Protein AF-A0A4Y2DZS1-F1 (afdb_monomer_lite)

Structure (mmCIF, N/CA/C/O backbone):
data_AF-A0A4Y2DZS1-F1
#
_entry.id   AF-A0A4Y2DZS1-F1
#
loop_
_atom_site.group_PDB
_atom_site.id
_atom_site.type_symbol
_atom_site.label_atom_id
_atom_site.label_alt_id
_atom_site.label_comp_id
_atom_site.label_asym_id
_atom_site.label_entity_id
_atom_site.label_seq_id
_atom_site.pdbx_PDB_ins_code
_atom_site.Cartn_x
_atom_site.Car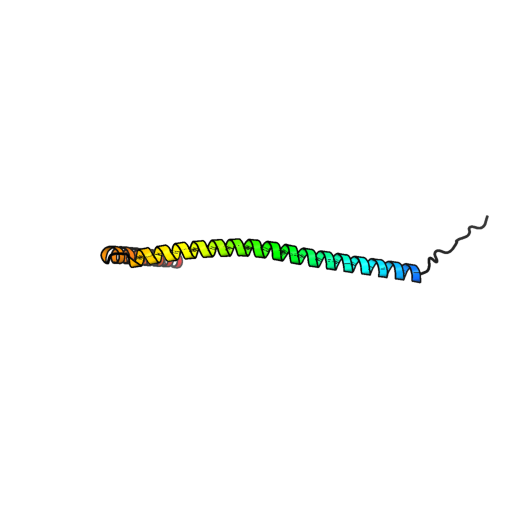tn_y
_atom_site.Cartn_z
_atom_site.occupancy
_atom_site.B_iso_or_equiv
_atom_site.auth_seq_id
_atom_site.auth_comp_id
_atom_site.auth_asym_id
_atom_site.auth_atom_id
_atom_site.pdbx_PDB_model_num
ATOM 1 N N . MET A 1 1 ? 34.178 -10.608 -82.562 1.00 47.25 1 MET A N 1
ATOM 2 C CA . MET A 1 1 ? 34.521 -10.037 -81.235 1.00 47.25 1 MET A CA 1
ATOM 3 C C . MET A 1 1 ? 34.366 -11.116 -80.162 1.00 47.25 1 MET A C 1
ATOM 5 O O . MET A 1 1 ? 33.248 -11.594 -80.004 1.00 47.25 1 MET A O 1
ATOM 9 N N . PRO A 1 2 ? 35.416 -11.536 -79.434 1.00 46.75 2 PRO A N 1
ATOM 10 C CA . PRO A 1 2 ? 35.286 -12.553 -78.390 1.00 46.75 2 PRO A CA 1
ATOM 11 C C . PRO A 1 2 ? 34.975 -11.908 -77.028 1.00 46.75 2 PRO A C 1
ATOM 13 O O . PRO A 1 2 ? 35.702 -11.033 -76.556 1.00 46.75 2 PRO A O 1
ATOM 16 N N . LYS A 1 3 ? 33.877 -12.321 -76.382 1.00 52.75 3 LYS A N 1
ATOM 17 C CA . LYS A 1 3 ? 33.462 -11.798 -75.068 1.00 52.75 3 LYS A CA 1
ATOM 18 C C . LYS A 1 3 ? 34.344 -12.390 -73.963 1.00 52.75 3 LYS A C 1
ATOM 20 O O . LYS A 1 3 ? 34.311 -13.590 -73.712 1.00 52.75 3 LYS A O 1
ATOM 25 N N . ARG A 1 4 ? 35.108 -11.546 -73.262 1.00 54.78 4 ARG A N 1
ATOM 26 C CA . ARG A 1 4 ? 35.897 -11.946 -72.084 1.00 54.78 4 ARG A CA 1
ATOM 27 C C . ARG A 1 4 ? 34.961 -12.109 -70.881 1.00 54.78 4 ARG A C 1
ATOM 29 O O . ARG A 1 4 ? 34.546 -11.115 -70.290 1.00 54.78 4 ARG A O 1
ATOM 36 N N . LYS A 1 5 ? 34.646 -13.347 -70.490 1.00 57.97 5 LYS A N 1
ATOM 37 C CA . LYS A 1 5 ? 34.097 -13.643 -69.155 1.00 57.97 5 LYS A CA 1
ATOM 38 C C . LYS A 1 5 ? 35.242 -13.545 -68.147 1.00 57.97 5 LYS A C 1
ATOM 40 O O . LYS A 1 5 ? 35.949 -14.514 -67.899 1.00 57.97 5 LYS A O 1
ATOM 45 N N . ARG A 1 6 ? 35.490 -12.336 -67.635 1.00 52.47 6 ARG A N 1
ATOM 46 C CA . ARG A 1 6 ? 36.465 -12.110 -66.561 1.00 52.47 6 ARG A CA 1
ATOM 47 C C . ARG A 1 6 ? 35.847 -12.654 -65.267 1.00 52.47 6 ARG A C 1
ATOM 49 O O . ARG A 1 6 ? 34.729 -12.282 -64.921 1.00 52.47 6 ARG A O 1
ATOM 56 N N . GLY A 1 7 ? 36.535 -13.617 -64.661 1.00 51.56 7 GLY A N 1
ATOM 57 C CA . GLY A 1 7 ? 36.018 -14.498 -63.619 1.00 51.56 7 GLY A CA 1
ATOM 58 C C . GLY A 1 7 ? 35.378 -13.773 -62.438 1.00 51.56 7 GLY A C 1
ATOM 59 O O . GLY A 1 7 ? 35.930 -12.824 -61.888 1.00 51.56 7 GLY A O 1
ATOM 60 N N . ILE A 1 8 ? 34.230 -14.299 -62.012 1.00 55.41 8 ILE A N 1
ATOM 61 C CA . ILE A 1 8 ? 33.597 -14.048 -60.711 1.00 55.41 8 ILE A CA 1
ATOM 62 C C . ILE A 1 8 ? 34.356 -14.874 -59.656 1.00 55.41 8 ILE A C 1
ATOM 64 O O . ILE A 1 8 ? 33.788 -15.654 -58.903 1.00 55.41 8 ILE A O 1
ATOM 68 N N . THR A 1 9 ? 35.677 -14.756 -59.621 1.00 55.44 9 THR A N 1
ATOM 69 C CA . THR A 1 9 ? 36.519 -15.323 -58.566 1.00 55.44 9 THR A CA 1
ATOM 70 C C . THR A 1 9 ? 36.935 -14.174 -57.669 1.00 55.44 9 THR A C 1
ATOM 72 O O . THR A 1 9 ? 38.101 -13.807 -57.582 1.00 55.44 9 THR A O 1
ATOM 75 N N . GLY A 1 10 ? 35.935 -13.541 -57.048 1.00 60.59 10 GLY A N 1
ATOM 76 C CA . GLY A 1 10 ? 36.186 -12.717 -55.875 1.00 60.59 10 GLY A CA 1
ATOM 77 C C . GLY A 1 10 ? 36.678 -13.652 -54.780 1.00 60.59 10 GLY A C 1
ATOM 78 O O . GLY A 1 10 ? 35.952 -14.579 -54.421 1.00 60.59 10 GLY A O 1
ATOM 79 N N . ASP A 1 11 ? 37.911 -13.437 -54.330 1.00 71.75 11 ASP A N 1
ATOM 80 C CA . ASP A 1 11 ? 38.619 -14.238 -53.336 1.00 71.75 11 ASP A CA 1
ATOM 81 C C . ASP A 1 11 ? 37.679 -14.761 -52.229 1.00 71.75 11 ASP A C 1
ATOM 83 O O . ASP A 1 11 ? 37.067 -14.003 -51.465 1.00 71.75 11 ASP A O 1
ATOM 87 N N . ALA A 1 12 ? 37.514 -16.086 -52.182 1.00 76.56 12 ALA A N 1
ATOM 88 C CA . ALA A 1 12 ? 36.621 -16.742 -51.235 1.00 76.56 12 ALA A CA 1
ATOM 89 C C . ALA A 1 12 ? 37.075 -16.505 -49.784 1.00 76.56 12 ALA A C 1
ATOM 91 O O . ALA A 1 12 ? 36.232 -16.483 -48.881 1.00 76.56 12 ALA A O 1
ATOM 92 N N . ALA A 1 13 ? 38.376 -16.279 -49.558 1.00 78.56 13 ALA A N 1
ATOM 93 C CA . ALA A 1 13 ? 38.920 -15.956 -48.246 1.00 78.56 13 ALA A CA 1
ATOM 94 C C . ALA A 1 13 ? 38.459 -14.567 -47.773 1.00 78.56 13 ALA A C 1
ATOM 96 O O . ALA A 1 13 ? 37.905 -14.461 -46.677 1.00 78.56 13 ALA A O 1
ATOM 97 N N . SER A 1 14 ? 38.548 -13.540 -48.625 1.00 80.62 14 SER A N 1
ATOM 98 C CA . SER A 1 14 ? 38.059 -12.182 -48.337 1.00 80.62 14 SER A CA 1
ATOM 99 C C . SER A 1 14 ? 36.562 -12.145 -48.033 1.00 80.62 14 SER A C 1
ATOM 101 O O . SER A 1 14 ? 36.133 -11.470 -47.096 1.00 80.62 14 SER A O 1
ATOM 103 N N . ARG A 1 15 ? 35.740 -12.914 -48.765 1.00 82.69 15 ARG A N 1
ATOM 104 C CA . ARG A 1 15 ? 34.298 -13.028 -48.463 1.00 82.69 15 ARG A CA 1
ATOM 105 C C . ARG A 1 15 ? 34.049 -13.663 -47.094 1.00 82.69 15 ARG A C 1
ATOM 107 O O . ARG A 1 15 ? 33.244 -13.146 -46.323 1.00 82.69 15 ARG A O 1
ATOM 114 N N . ARG A 1 16 ? 34.762 -14.747 -46.763 1.00 83.12 16 ARG A N 1
ATOM 115 C CA . ARG A 1 16 ? 34.672 -15.408 -45.446 1.00 83.12 16 ARG A CA 1
ATOM 116 C C . ARG A 1 16 ? 35.167 -14.512 -44.309 1.00 83.12 16 ARG A C 1
ATOM 118 O O . ARG A 1 16 ? 34.652 -14.592 -43.196 1.00 83.12 16 ARG A O 1
ATOM 125 N N . GLU A 1 17 ? 36.165 -13.671 -44.554 1.00 85.62 17 GLU A N 1
ATOM 126 C CA . GLU A 1 17 ? 36.664 -12.719 -43.560 1.00 85.62 17 GLU A CA 1
ATOM 127 C C . GLU A 1 17 ? 35.686 -11.554 -43.341 1.00 85.62 17 GLU A C 1
ATOM 129 O O . GLU A 1 17 ? 35.439 -11.163 -42.199 1.00 85.62 17 GLU A O 1
ATOM 134 N N . ALA A 1 18 ? 35.059 -11.049 -44.407 1.00 85.50 18 ALA A N 1
ATOM 135 C CA . ALA A 1 18 ? 34.025 -10.020 -44.316 1.00 85.50 18 ALA A CA 1
ATOM 136 C C . ALA A 1 18 ? 32.795 -10.500 -43.526 1.00 85.50 18 ALA A C 1
ATOM 138 O O . ALA A 1 18 ? 32.266 -9.749 -42.704 1.00 85.50 18 ALA A O 1
ATOM 139 N N . ILE A 1 19 ? 32.380 -11.757 -43.724 1.00 87.12 19 ILE A N 1
ATOM 140 C CA . ILE A 1 19 ? 31.293 -12.384 -42.958 1.00 87.12 19 ILE A CA 1
ATOM 141 C C . ILE A 1 19 ? 31.664 -12.458 -41.472 1.00 87.12 19 ILE A C 1
ATOM 143 O O . ILE A 1 19 ? 30.937 -11.904 -40.654 1.00 87.12 19 ILE A O 1
ATOM 147 N N . ARG A 1 20 ? 32.844 -12.994 -41.123 1.00 87.69 20 ARG A N 1
ATOM 148 C CA . ARG A 1 20 ? 33.313 -13.049 -39.723 1.00 87.69 20 ARG A CA 1
ATOM 149 C C . ARG A 1 20 ? 33.405 -11.671 -39.061 1.00 87.69 20 ARG A C 1
ATOM 151 O O . ARG A 1 20 ? 33.038 -11.514 -37.898 1.00 87.69 20 ARG A O 1
ATOM 158 N N . LYS A 1 21 ? 33.877 -10.647 -39.785 1.00 87.75 21 LYS A N 1
ATOM 159 C CA . LYS A 1 21 ? 33.914 -9.260 -39.280 1.00 87.75 21 LYS A CA 1
ATOM 160 C C . LYS A 1 21 ? 32.510 -8.711 -39.029 1.00 87.75 21 LYS A C 1
ATOM 162 O O . LYS A 1 21 ? 32.305 -8.011 -38.039 1.00 87.75 21 LYS A O 1
ATOM 167 N N . ARG A 1 22 ? 3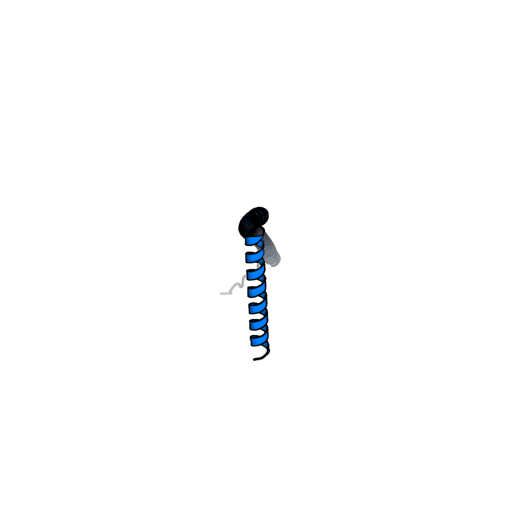1.548 -9.018 -39.903 1.00 85.81 22 ARG A N 1
ATOM 168 C CA . ARG A 1 22 ? 30.148 -8.614 -39.738 1.00 85.81 22 ARG A CA 1
ATOM 169 C C . ARG A 1 22 ? 29.491 -9.336 -38.565 1.00 85.81 22 ARG A C 1
ATOM 171 O O . ARG A 1 22 ? 28.860 -8.673 -37.754 1.00 85.81 22 ARG A O 1
ATOM 178 N N . GLU A 1 23 ? 29.687 -10.643 -38.441 1.00 88.00 23 GLU A N 1
ATOM 179 C CA . GLU A 1 23 ? 29.180 -11.449 -37.324 1.00 88.00 23 GLU A CA 1
ATOM 180 C C . GLU A 1 23 ? 29.705 -10.933 -35.983 1.00 88.00 23 GLU A C 1
ATOM 182 O O . GLU A 1 23 ? 28.916 -10.696 -35.074 1.00 88.00 23 GLU A O 1
ATOM 187 N N . ARG A 1 24 ? 31.010 -10.637 -35.881 1.00 87.81 24 ARG A N 1
ATOM 188 C CA . ARG A 1 24 ? 31.589 -10.048 -34.662 1.00 87.81 24 ARG A CA 1
ATOM 189 C C . ARG A 1 24 ? 30.906 -8.731 -34.276 1.00 87.81 24 ARG A C 1
ATOM 191 O O . ARG A 1 24 ? 30.599 -8.533 -33.106 1.00 87.81 24 ARG A O 1
ATOM 198 N N . ARG A 1 25 ? 30.635 -7.852 -35.248 1.00 87.94 25 ARG A N 1
ATOM 199 C CA . ARG A 1 25 ? 29.933 -6.578 -35.005 1.00 87.94 25 ARG A CA 1
ATOM 200 C C . ARG A 1 25 ? 28.485 -6.790 -34.573 1.00 87.94 25 ARG A C 1
ATOM 202 O O . ARG A 1 25 ? 28.018 -6.079 -33.693 1.00 87.94 25 ARG A O 1
ATOM 209 N N . VAL A 1 26 ? 27.783 -7.754 -35.170 1.00 87.31 26 VAL A N 1
ATOM 210 C CA . VAL A 1 26 ? 26.400 -8.084 -34.793 1.00 87.31 26 VAL A CA 1
ATOM 211 C C . VAL A 1 26 ? 26.354 -8.572 -33.348 1.00 87.31 26 VAL A C 1
ATOM 213 O O . VAL A 1 26 ? 25.616 -8.001 -32.550 1.00 87.31 26 VAL A O 1
ATOM 216 N N . VAL A 1 27 ? 27.217 -9.521 -32.976 1.00 87.00 27 VAL A N 1
ATOM 217 C CA . VAL A 1 27 ? 27.301 -10.030 -31.598 1.00 87.00 27 VAL A CA 1
ATOM 218 C C . VAL A 1 27 ? 27.615 -8.906 -30.608 1.00 87.00 27 VAL A C 1
ATOM 220 O O . VAL A 1 27 ? 26.945 -8.790 -29.587 1.00 87.00 27 VAL A O 1
ATOM 223 N N . GLU A 1 28 ? 28.561 -8.018 -30.924 1.00 81.88 28 GLU A N 1
ATOM 224 C CA . GLU A 1 28 ? 28.880 -6.859 -30.080 1.00 81.88 28 GLU A CA 1
ATOM 225 C C . GLU A 1 28 ? 27.673 -5.916 -29.904 1.00 81.88 28 GLU A C 1
ATOM 227 O O . GLU A 1 28 ? 27.382 -5.462 -28.793 1.00 81.88 28 GLU A O 1
ATOM 232 N N . THR A 1 29 ? 26.915 -5.651 -30.974 1.00 84.94 29 THR A N 1
ATOM 233 C CA . THR A 1 29 ? 25.696 -4.830 -30.892 1.00 84.94 29 THR A CA 1
ATOM 234 C C . THR A 1 29 ? 24.568 -5.516 -30.132 1.00 84.94 29 THR A C 1
ATOM 236 O O . THR A 1 29 ? 23.843 -4.852 -29.394 1.00 84.94 29 THR A O 1
ATOM 239 N N . GLU A 1 30 ? 24.430 -6.833 -30.252 1.00 86.56 30 GLU A N 1
ATOM 240 C CA . GLU A 1 30 ? 23.450 -7.615 -29.503 1.00 86.56 30 GLU A CA 1
ATOM 241 C C . GLU A 1 30 ? 23.795 -7.674 -28.016 1.00 86.56 30 GLU A C 1
ATOM 243 O O . GLU A 1 30 ? 22.907 -7.547 -27.174 1.00 86.56 30 GLU A O 1
ATOM 248 N N . GLU A 1 31 ? 25.074 -7.828 -27.667 1.00 87.06 31 GLU A N 1
ATOM 249 C CA . GLU A 1 31 ? 25.532 -7.745 -26.281 1.00 87.06 31 GLU A CA 1
ATOM 250 C C . GLU A 1 31 ? 25.301 -6.351 -25.699 1.00 87.06 31 GLU A C 1
ATOM 252 O O . GLU A 1 31 ? 24.820 -6.221 -24.570 1.00 87.06 31 GLU A O 1
ATOM 257 N N . ARG A 1 32 ? 25.580 -5.296 -26.473 1.00 90.25 32 ARG A N 1
ATOM 258 C CA . ARG A 1 32 ? 25.277 -3.919 -26.075 1.00 90.25 32 ARG A CA 1
ATOM 259 C C . ARG A 1 32 ? 23.777 -3.721 -25.851 1.00 90.25 32 ARG A C 1
ATOM 261 O O . ARG A 1 32 ? 23.395 -3.177 -24.816 1.00 90.25 32 ARG A O 1
ATOM 268 N N . SER A 1 33 ? 22.936 -4.200 -26.764 1.00 90.50 33 SER A N 1
ATOM 269 C CA . SER A 1 33 ? 21.476 -4.146 -26.634 1.00 90.50 33 SER A CA 1
ATOM 270 C C . SER A 1 33 ? 20.982 -4.915 -25.408 1.00 90.50 33 SER A C 1
ATOM 272 O O . SER A 1 33 ? 20.173 -4.389 -24.647 1.00 90.50 33 SER A O 1
ATOM 274 N N . ARG A 1 34 ? 21.529 -6.109 -25.141 1.00 89.25 34 ARG A N 1
ATOM 275 C CA . ARG A 1 34 ? 21.219 -6.892 -23.933 1.00 89.25 34 ARG A CA 1
ATOM 276 C C . ARG A 1 34 ? 21.571 -6.129 -22.657 1.00 89.25 34 ARG A C 1
ATOM 278 O O . ARG A 1 34 ? 20.731 -6.018 -21.769 1.00 89.25 34 ARG A O 1
ATOM 285 N N . ARG A 1 35 ? 22.771 -5.544 -22.575 1.00 90.81 35 ARG A N 1
ATOM 286 C CA . ARG A 1 35 ? 23.195 -4.746 -21.406 1.00 90.81 35 ARG A CA 1
ATOM 287 C C . ARG A 1 35 ? 22.277 -3.545 -21.174 1.00 90.81 35 ARG A C 1
ATOM 289 O O . ARG A 1 35 ? 21.887 -3.293 -20.035 1.00 90.81 35 ARG A O 1
ATOM 296 N N . LEU A 1 36 ? 21.910 -2.828 -22.239 1.00 91.50 36 LEU A N 1
ATOM 297 C CA . LEU A 1 36 ? 20.973 -1.704 -22.163 1.00 91.50 36 LEU A CA 1
ATOM 298 C C . LEU A 1 36 ? 19.588 -2.153 -21.679 1.00 91.50 36 LEU A C 1
ATOM 300 O O . LEU A 1 36 ? 19.029 -1.518 -20.787 1.00 91.50 36 LEU A O 1
ATOM 304 N N . SER A 1 37 ? 19.076 -3.273 -22.196 1.00 90.94 37 SER A N 1
ATOM 305 C CA . SER A 1 37 ? 17.793 -3.845 -21.776 1.00 90.94 37 SER A CA 1
ATOM 306 C C . SER A 1 37 ? 17.786 -4.212 -20.290 1.00 90.94 37 SER A C 1
ATOM 308 O O . SER A 1 37 ? 16.849 -3.865 -19.577 1.00 90.94 37 SER A O 1
ATOM 310 N N . THR A 1 38 ? 18.848 -4.848 -19.786 1.00 91.62 38 THR A N 1
ATOM 311 C CA . THR A 1 38 ? 18.956 -5.208 -18.362 1.00 91.62 38 THR A CA 1
ATOM 312 C C . THR A 1 38 ? 19.005 -3.976 -17.456 1.00 91.62 38 THR A C 1
ATOM 314 O O . THR A 1 38 ? 18.397 -3.967 -16.386 1.00 91.62 38 THR A O 1
ATOM 317 N N . MET A 1 39 ? 19.714 -2.916 -17.862 1.00 90.44 39 MET A N 1
ATOM 318 C CA . MET A 1 39 ? 19.743 -1.661 -17.101 1.00 90.44 39 MET A CA 1
ATOM 319 C C . MET A 1 39 ? 18.388 -0.950 -17.109 1.00 90.44 39 MET A C 1
ATOM 321 O O . MET A 1 39 ? 17.978 -0.423 -16.075 1.00 90.44 39 MET A O 1
ATOM 325 N N . ALA A 1 40 ? 17.684 -0.963 -18.244 1.00 89.38 40 ALA A N 1
ATOM 326 C CA . ALA A 1 40 ? 16.342 -0.404 -18.356 1.00 89.38 40 ALA A CA 1
ATOM 327 C C . ALA A 1 40 ? 15.347 -1.146 -17.450 1.00 89.38 40 ALA A C 1
ATOM 329 O O . ALA A 1 40 ? 14.622 -0.492 -16.701 1.00 89.38 40 ALA A O 1
ATOM 330 N N . GLN A 1 41 ? 15.384 -2.484 -17.440 1.00 89.19 41 GLN A N 1
ATOM 331 C CA . GLN A 1 41 ? 14.547 -3.307 -16.563 1.00 89.19 41 GLN A CA 1
ATOM 332 C C . GLN A 1 41 ? 14.815 -3.003 -15.085 1.00 89.19 41 GLN A C 1
ATOM 334 O O . GLN A 1 41 ? 13.900 -2.625 -14.364 1.00 89.19 41 GLN A O 1
ATOM 339 N N . ARG A 1 42 ? 16.087 -3.017 -14.654 1.00 86.88 42 ARG A N 1
ATOM 340 C CA . ARG A 1 42 ? 16.457 -2.647 -13.274 1.00 86.88 42 ARG A CA 1
ATOM 341 C C . ARG A 1 42 ? 15.992 -1.239 -12.893 1.00 86.88 42 ARG A C 1
ATOM 343 O O . ARG A 1 42 ? 15.682 -0.979 -11.734 1.00 86.88 42 ARG A O 1
ATOM 350 N N . GLY A 1 43 ? 15.974 -0.309 -13.848 1.00 84.69 43 GLY A N 1
ATOM 351 C CA . GLY A 1 43 ? 15.453 1.040 -13.641 1.00 84.69 43 GLY A CA 1
ATOM 352 C C . GLY A 1 43 ? 13.937 1.080 -13.429 1.00 84.69 43 GLY A C 1
ATOM 353 O O . GLY A 1 43 ? 13.464 1.916 -12.661 1.00 84.69 43 GLY A O 1
ATOM 354 N N . GLN A 1 44 ? 13.183 0.193 -14.082 1.00 83.00 44 GLN A N 1
ATOM 355 C CA . GLN A 1 44 ? 11.746 0.026 -13.856 1.00 83.00 44 GLN A CA 1
ATOM 356 C C . GLN A 1 44 ? 11.472 -0.662 -12.517 1.00 83.00 44 GLN A C 1
ATOM 358 O O . GLN A 1 44 ? 10.648 -0.164 -11.753 1.00 83.00 44 GLN A O 1
ATOM 363 N N . ASP A 1 45 ? 12.220 -1.715 -12.188 1.00 82.00 45 ASP A N 1
ATOM 364 C CA . ASP A 1 45 ? 12.059 -2.461 -10.936 1.00 82.00 45 ASP A CA 1
ATOM 365 C C . ASP A 1 45 ? 12.285 -1.552 -9.720 1.00 82.00 45 ASP A C 1
ATOM 367 O O . ASP A 1 45 ? 11.426 -1.468 -8.852 1.00 82.00 45 ASP A O 1
ATOM 371 N N . ARG A 1 46 ? 13.352 -0.736 -9.710 1.00 83.62 46 ARG A N 1
ATOM 372 C CA . ARG A 1 46 ? 13.581 0.258 -8.639 1.00 83.62 46 ARG A CA 1
ATOM 373 C C . ARG A 1 46 ? 12.455 1.287 -8.511 1.00 83.62 46 ARG A C 1
ATOM 375 O O . ARG A 1 46 ? 12.191 1.789 -7.421 1.00 83.62 46 ARG A O 1
ATOM 382 N N . ARG A 1 47 ? 11.810 1.665 -9.623 1.00 80.00 47 ARG A N 1
ATOM 383 C CA . ARG A 1 47 ? 10.655 2.581 -9.587 1.00 80.00 47 ARG A CA 1
ATOM 384 C C . ARG A 1 47 ? 9.440 1.892 -8.973 1.00 80.00 47 ARG A C 1
ATOM 386 O O . ARG A 1 47 ? 8.736 2.537 -8.204 1.00 80.00 47 ARG A O 1
ATOM 393 N N . ALA A 1 48 ? 9.217 0.618 -9.292 1.00 78.94 48 ALA A N 1
ATOM 394 C CA . ALA A 1 48 ? 8.165 -0.189 -8.685 1.00 78.94 48 ALA A CA 1
ATOM 395 C C . ALA A 1 48 ? 8.429 -0.419 -7.187 1.00 78.94 48 ALA A C 1
ATOM 397 O O . ALA A 1 48 ? 7.545 -0.169 -6.375 1.00 78.94 48 ALA A O 1
ATOM 398 N N . GLU A 1 49 ? 9.658 -0.775 -6.809 1.00 78.44 49 GLU A N 1
ATOM 399 C CA . GLU A 1 49 ? 10.087 -0.926 -5.413 1.00 78.44 49 GLU A CA 1
ATOM 400 C C . GLU A 1 49 ? 9.857 0.352 -4.608 1.00 78.44 49 GLU A C 1
ATOM 402 O O . GLU A 1 49 ? 9.275 0.290 -3.533 1.00 78.44 49 GLU A O 1
ATOM 407 N N . LYS A 1 50 ? 10.212 1.528 -5.145 1.00 73.19 50 LYS A N 1
ATOM 408 C CA . LYS A 1 50 ? 9.947 2.814 -4.480 1.00 73.19 50 LYS A CA 1
ATOM 409 C C . LYS A 1 50 ? 8.452 3.040 -4.211 1.00 73.19 50 LYS A C 1
ATOM 411 O O . LYS A 1 50 ? 8.089 3.634 -3.197 1.00 73.19 50 LYS A O 1
ATOM 416 N N . ILE A 1 51 ? 7.581 2.601 -5.122 1.00 81.50 51 ILE A N 1
ATOM 417 C CA . ILE A 1 51 ? 6.124 2.713 -4.962 1.00 81.50 51 ILE A CA 1
ATOM 418 C C . ILE A 1 51 ? 5.630 1.734 -3.893 1.00 81.50 51 ILE A C 1
ATOM 420 O O . ILE A 1 51 ? 4.833 2.128 -3.041 1.00 81.50 51 ILE A O 1
ATOM 424 N N . GLU A 1 52 ? 6.114 0.492 -3.905 1.00 85.50 52 GLU A N 1
ATOM 425 C CA . GLU A 1 52 ? 5.775 -0.509 -2.890 1.00 85.50 52 GLU A CA 1
ATOM 426 C C . GLU A 1 52 ? 6.301 -0.119 -1.504 1.00 85.50 52 GLU A C 1
ATOM 428 O O . GLU A 1 52 ? 5.566 -0.209 -0.527 1.00 85.50 52 GLU A O 1
ATOM 433 N N . GLU A 1 53 ? 7.516 0.415 -1.397 1.00 86.00 53 GLU A N 1
ATOM 434 C CA . GLU A 1 53 ? 8.072 0.939 -0.148 1.00 86.00 53 GLU A CA 1
ATOM 435 C C . GLU A 1 53 ? 7.219 2.092 0.394 1.00 86.00 53 GLU A C 1
ATOM 437 O O . GLU A 1 53 ? 6.828 2.088 1.562 1.00 86.00 53 GLU A O 1
ATOM 442 N N . GLN A 1 54 ? 6.833 3.040 -0.465 1.00 89.25 54 GLN A N 1
ATOM 443 C CA . GLN A 1 54 ? 5.944 4.133 -0.073 1.00 89.25 54 GLN A CA 1
ATOM 444 C C . GLN A 1 54 ? 4.559 3.622 0.353 1.00 89.25 54 GLN A C 1
ATOM 446 O O . GLN A 1 54 ? 3.968 4.133 1.308 1.00 89.25 54 GLN A O 1
ATOM 451 N N . ARG A 1 55 ? 4.019 2.620 -0.347 1.00 91.38 55 ARG A N 1
ATOM 452 C CA . ARG A 1 55 ? 2.743 1.986 -0.001 1.00 9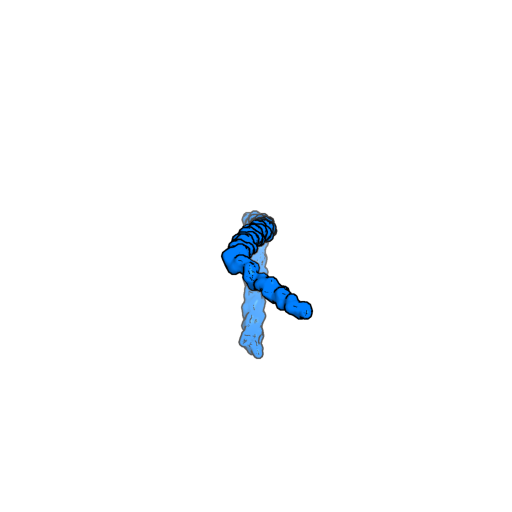1.38 55 ARG A CA 1
ATOM 453 C C . ARG A 1 55 ? 2.834 1.278 1.347 1.00 91.38 55 ARG A C 1
ATOM 455 O O . ARG A 1 55 ? 1.952 1.469 2.181 1.00 91.38 55 ARG A O 1
ATOM 462 N N . ASN A 1 56 ? 3.899 0.519 1.572 1.00 93.94 56 ASN A N 1
ATOM 463 C CA . ASN A 1 56 ? 4.141 -0.215 2.807 1.00 93.94 56 ASN A CA 1
ATOM 464 C C . ASN A 1 56 ? 4.358 0.735 3.984 1.00 93.94 56 ASN A C 1
ATOM 466 O O . ASN A 1 56 ? 3.733 0.541 5.018 1.00 93.94 56 ASN A O 1
ATOM 470 N N . SER A 1 57 ? 5.127 1.813 3.811 1.00 92.56 57 SER A N 1
ATOM 471 C CA . SER A 1 57 ? 5.275 2.863 4.827 1.00 92.56 57 SER A CA 1
ATOM 472 C C . SER A 1 57 ? 3.923 3.476 5.200 1.00 92.56 57 SER A C 1
ATOM 474 O O . SER A 1 57 ? 3.576 3.513 6.377 1.00 92.56 57 SER A O 1
ATOM 476 N N . ARG A 1 58 ? 3.093 3.847 4.216 1.00 94.75 58 ARG A N 1
ATOM 477 C CA . ARG A 1 58 ? 1.743 4.371 4.487 1.00 94.75 58 ARG A CA 1
ATOM 478 C C . ARG A 1 58 ? 0.851 3.369 5.220 1.00 94.75 58 ARG A C 1
ATOM 480 O O . ARG A 1 58 ? 0.076 3.760 6.090 1.00 94.75 58 ARG A O 1
ATOM 487 N N . LEU A 1 59 ? 0.913 2.089 4.854 1.00 95.62 59 LEU A N 1
ATOM 488 C CA . LEU A 1 59 ? 0.147 1.040 5.531 1.00 95.62 59 LEU A CA 1
ATOM 489 C C . LEU A 1 59 ? 0.633 0.838 6.969 1.00 95.62 59 LEU A C 1
ATOM 491 O O . LEU A 1 59 ? -0.206 0.721 7.863 1.00 95.62 59 LEU A O 1
ATOM 495 N N . SER A 1 60 ? 1.947 0.868 7.197 1.00 95.62 60 SER A N 1
ATOM 496 C CA . SER A 1 60 ? 2.553 0.832 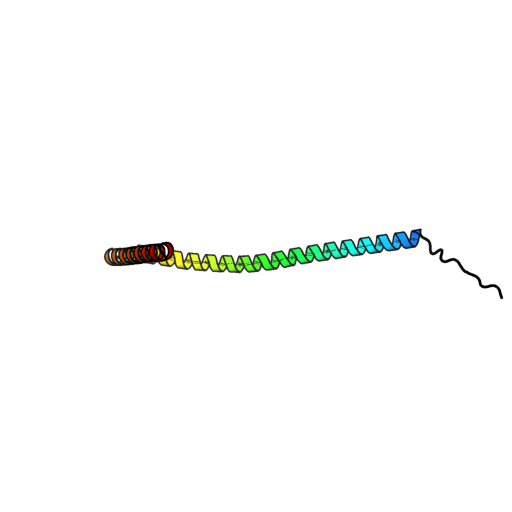8.529 1.00 95.62 60 SER A CA 1
ATOM 497 C C . SER A 1 60 ? 2.112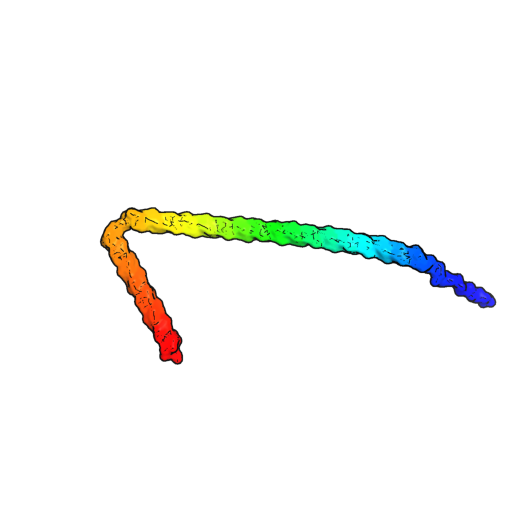 2.021 9.379 1.00 95.62 60 SER A C 1
ATOM 499 O O . SER A 1 60 ? 1.665 1.814 10.503 1.00 95.62 60 SER A O 1
ATOM 501 N N . ASP A 1 61 ? 2.107 3.240 8.834 1.00 96.50 61 ASP A N 1
ATOM 502 C CA . ASP A 1 61 ? 1.650 4.438 9.552 1.00 96.50 61 ASP A CA 1
ATOM 503 C C . ASP A 1 61 ? 0.174 4.328 9.967 1.00 96.50 61 ASP A C 1
ATOM 505 O O . ASP A 1 61 ? -0.211 4.680 11.085 1.00 96.50 61 ASP A O 1
ATOM 509 N N . ILE A 1 62 ? -0.681 3.818 9.074 1.00 96.88 62 ILE A N 1
ATOM 510 C CA . ILE A 1 62 ? -2.101 3.589 9.372 1.00 96.88 62 ILE A CA 1
ATOM 511 C C . ILE A 1 62 ? -2.260 2.501 10.438 1.00 96.88 62 ILE A C 1
ATOM 513 O O . ILE A 1 62 ? -3.115 2.632 11.318 1.00 96.88 62 ILE A O 1
ATOM 517 N N . ALA A 1 63 ? -1.479 1.423 10.354 1.00 95.62 63 ALA A N 1
ATOM 518 C CA . ALA A 1 63 ? -1.506 0.341 11.328 1.00 95.62 63 ALA A CA 1
ATOM 519 C C . ALA A 1 63 ? -1.077 0.837 12.713 1.00 95.62 63 ALA A C 1
ATOM 521 O O . ALA A 1 63 ? -1.796 0.577 13.678 1.00 95.62 63 ALA A O 1
ATOM 522 N N . GLN A 1 64 ? 0.004 1.617 12.786 1.00 96.94 64 GLN A N 1
ATOM 523 C CA . GLN A 1 64 ? 0.502 2.216 14.021 1.00 96.94 64 GLN A CA 1
ATOM 524 C C . GLN A 1 64 ? -0.560 3.112 14.657 1.00 96.94 64 GLN A C 1
ATOM 526 O O . GLN A 1 64 ? -1.007 2.844 15.766 1.00 96.94 64 GLN A O 1
ATOM 531 N N . ARG A 1 65 ? -1.107 4.076 13.904 1.00 96.75 65 ARG A N 1
ATOM 532 C CA . ARG A 1 65 ? -2.170 4.966 14.408 1.00 96.75 65 ARG A CA 1
ATOM 533 C C . ARG A 1 65 ? -3.407 4.216 14.898 1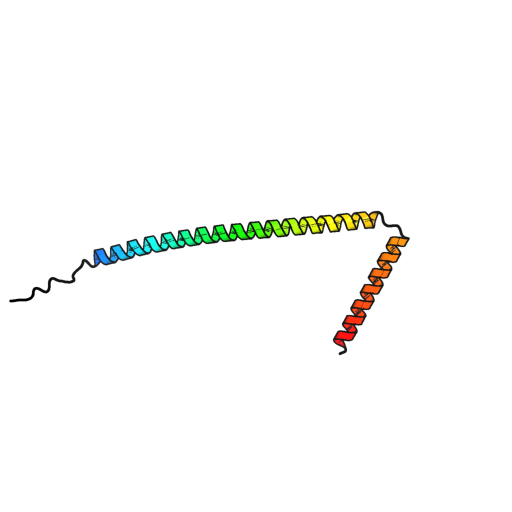.00 96.75 65 ARG A C 1
ATOM 535 O O . ARG A 1 65 ? -4.101 4.669 15.806 1.00 96.75 65 ARG A O 1
ATOM 542 N N . ARG A 1 66 ? -3.748 3.088 14.265 1.00 95.12 66 ARG A N 1
ATOM 543 C CA . ARG A 1 66 ? -4.856 2.233 14.717 1.00 95.12 66 ARG A CA 1
ATOM 544 C C . ARG A 1 66 ? -4.519 1.505 16.012 1.00 95.12 66 ARG A C 1
ATOM 546 O O . ARG A 1 66 ? -5.432 1.291 16.802 1.00 95.12 66 ARG A O 1
ATOM 553 N N . GLN A 1 67 ? -3.273 1.082 16.204 1.00 94.88 67 GLN A N 1
ATOM 554 C CA . GLN A 1 67 ? -2.826 0.482 17.458 1.00 94.88 67 GLN A CA 1
ATOM 555 C C . GLN A 1 67 ? -2.827 1.512 18.583 1.00 94.88 67 GLN A C 1
ATOM 557 O O . GLN A 1 67 ? -3.411 1.226 19.622 1.00 94.88 67 GLN A O 1
ATOM 562 N N . ASP A 1 68 ? -2.305 2.713 18.335 1.00 95.56 68 ASP A N 1
ATOM 563 C CA . ASP A 1 68 ? -2.291 3.805 19.315 1.00 95.56 68 ASP A CA 1
ATOM 564 C C . ASP A 1 68 ? -3.723 4.135 19.769 1.00 95.56 68 ASP A C 1
ATOM 566 O O . ASP A 1 68 ? -4.032 4.093 20.956 1.00 95.56 68 ASP A O 1
ATOM 570 N N . ARG A 1 69 ? -4.660 4.295 18.819 1.00 95.19 69 ARG A N 1
ATOM 571 C CA . ARG A 1 69 ? -6.080 4.509 19.146 1.00 95.19 69 ARG A CA 1
ATOM 572 C C . ARG A 1 69 ? -6.678 3.371 19.976 1.00 95.19 69 ARG A C 1
ATOM 574 O O . ARG A 1 69 ? -7.483 3.629 20.855 1.00 95.19 69 ARG A O 1
ATOM 581 N N . ARG A 1 70 ? -6.316 2.115 19.689 1.00 94.50 70 ARG A N 1
ATOM 582 C CA . ARG A 1 70 ? -6.795 0.946 20.451 1.00 94.50 70 ARG A CA 1
ATOM 583 C C . ARG A 1 70 ? -6.194 0.870 21.851 1.00 94.50 70 ARG A C 1
ATOM 585 O O . ARG A 1 70 ? -6.821 0.269 22.714 1.00 94.50 70 ARG A O 1
ATOM 592 N N . ALA A 1 71 ? -4.993 1.406 22.056 1.00 93.56 71 ALA A N 1
ATOM 593 C CA . ALA A 1 71 ? -4.365 1.473 23.371 1.00 93.56 71 ALA A CA 1
ATOM 594 C C . ALA A 1 71 ? -5.042 2.524 24.266 1.00 93.56 71 ALA A C 1
ATOM 596 O O . ALA A 1 71 ? -5.100 2.342 25.476 1.00 93.56 71 ALA A O 1
ATOM 597 N N . GLU A 1 72 ? -5.593 3.578 23.661 1.00 93.62 72 GLU A N 1
ATOM 598 C CA . GLU A 1 72 ? -6.321 4.658 24.342 1.00 93.62 72 GLU A CA 1
ATOM 599 C C . GLU A 1 72 ? -7.845 4.420 24.442 1.00 93.62 72 GLU A C 1
ATOM 601 O O . GLU A 1 72 ? -8.561 5.240 25.015 1.00 93.62 72 GLU A O 1
ATOM 606 N N . GLU A 1 73 ? -8.371 3.318 23.889 1.00 94.81 73 GLU A N 1
ATOM 607 C CA . GLU A 1 73 ? -9.805 2.990 23.934 1.00 94.81 73 GLU A CA 1
ATOM 608 C C . GLU A 1 73 ? -10.275 2.690 25.367 1.00 94.81 73 GLU A C 1
ATOM 610 O O . GLU A 1 73 ? -9.638 1.942 26.111 1.00 94.81 73 GLU A O 1
ATOM 615 N N . THR A 1 74 ? -11.456 3.198 25.730 1.00 96.62 74 THR A N 1
ATOM 616 C CA . THR A 1 74 ? -12.131 2.788 26.971 1.00 96.62 74 THR A CA 1
ATOM 617 C C . THR A 1 74 ? -12.720 1.382 26.838 1.00 96.62 74 THR A C 1
ATOM 619 O O . THR A 1 74 ? -13.000 0.910 25.734 1.00 96.62 74 THR A O 1
ATOM 622 N N . GLU A 1 75 ? -12.982 0.711 27.963 1.00 96.06 75 GLU A N 1
ATOM 623 C CA . GLU A 1 75 ? -13.615 -0.619 27.962 1.00 96.06 75 GLU A CA 1
ATOM 624 C C . GLU A 1 75 ? -14.977 -0.628 27.244 1.00 96.06 75 GLU A C 1
ATOM 626 O O . GLU A 1 75 ? -15.290 -1.564 26.510 1.00 96.06 75 GLU A O 1
ATOM 631 N N . GLU A 1 76 ? -15.773 0.437 27.370 1.00 96.62 76 GLU A N 1
ATOM 632 C CA . GLU A 1 76 ? -17.054 0.558 26.664 1.00 96.62 76 GLU A CA 1
ATOM 633 C C . GLU A 1 76 ? -16.864 0.662 25.142 1.00 96.62 76 GLU A C 1
ATOM 635 O O . GLU A 1 76 ? -17.500 -0.072 24.378 1.00 96.62 76 GLU A O 1
ATOM 640 N N . GLN A 1 77 ? -15.937 1.512 24.688 1.00 96.19 77 GLN A N 1
ATOM 641 C CA . GLN A 1 77 ? -15.607 1.646 23.265 1.00 96.19 77 GLN A CA 1
ATOM 642 C C . GLN A 1 77 ? -15.048 0.341 22.695 1.00 96.19 77 GLN A C 1
ATOM 644 O O . GLN A 1 77 ? -15.422 -0.076 21.594 1.00 96.19 77 GLN A O 1
ATOM 649 N N . ARG A 1 78 ? -14.188 -0.336 23.461 1.00 95.94 78 ARG A N 1
ATOM 650 C CA . ARG A 1 78 ? -13.613 -1.629 23.099 1.00 95.94 78 ARG A CA 1
ATOM 651 C C . ARG A 1 78 ? -14.696 -2.695 22.958 1.00 95.94 78 ARG A C 1
ATOM 653 O O . ARG A 1 78 ? -14.702 -3.411 21.956 1.00 95.94 78 ARG A O 1
ATOM 660 N N . ASN A 1 79 ? -15.619 -2.785 23.914 1.00 97.06 79 ASN A N 1
ATOM 661 C CA . ASN A 1 79 ? -16.720 -3.748 23.884 1.00 97.06 79 ASN A CA 1
ATOM 662 C C . ASN A 1 79 ? -17.677 -3.486 22.718 1.00 97.06 79 ASN A C 1
ATOM 664 O O . ASN A 1 79 ? -18.023 -4.425 22.000 1.00 97.06 79 ASN A O 1
ATOM 668 N N . SER A 1 80 ? -18.023 -2.223 22.462 1.00 96.56 80 SER A N 1
ATOM 669 C CA . SER A 1 80 ? -18.823 -1.829 21.297 1.00 96.56 80 SER A CA 1
ATOM 670 C C . SER A 1 80 ? -18.144 -2.241 19.983 1.00 96.56 80 SER A C 1
ATOM 672 O O . SER A 1 80 ? -18.714 -2.983 19.180 1.00 96.56 80 SER A O 1
ATOM 674 N N . ARG A 1 81 ? -16.856 -1.905 19.814 1.00 95.88 81 ARG A N 1
ATOM 675 C CA . ARG A 1 81 ? -16.066 -2.296 18.633 1.00 95.88 81 ARG A CA 1
ATOM 676 C C . ARG A 1 81 ? -15.979 -3.814 18.453 1.00 95.88 81 ARG A C 1
ATOM 678 O O . ARG A 1 81 ? -16.014 -4.302 17.321 1.00 95.88 81 ARG A O 1
ATOM 685 N N . LEU A 1 82 ? -15.794 -4.571 19.535 1.00 96.75 82 LEU A N 1
ATOM 686 C CA . LEU A 1 82 ? -15.745 -6.036 19.486 1.00 96.75 82 LEU A CA 1
ATOM 687 C C . LEU A 1 82 ? -17.101 -6.628 19.084 1.00 96.75 82 LEU A C 1
ATOM 689 O O . LEU A 1 82 ? -17.128 -7.538 18.252 1.00 96.75 82 LEU A O 1
ATOM 693 N N . SER A 1 83 ? -18.199 -6.082 19.611 1.00 97.56 83 SER A N 1
ATOM 694 C CA . SER A 1 83 ? -19.564 -6.473 19.249 1.00 97.56 83 SER A CA 1
ATOM 695 C C . SER A 1 83 ? -19.832 -6.255 17.756 1.00 97.56 83 SER A C 1
ATOM 697 O O . SER A 1 83 ? -20.217 -7.191 17.051 1.00 97.56 83 SER A O 1
ATOM 699 N N . ASP A 1 84 ? -19.490 -5.076 17.230 1.00 97.81 84 ASP A N 1
ATOM 700 C CA . ASP A 1 84 ? -19.633 -4.752 15.806 1.00 97.81 84 ASP A CA 1
ATOM 701 C C . ASP A 1 84 ? -18.841 -5.713 14.905 1.00 97.81 84 ASP A C 1
ATOM 703 O O . ASP A 1 84 ? -19.319 -6.166 13.859 1.00 97.81 84 ASP A O 1
ATOM 707 N N . MET A 1 85 ? -17.605 -6.048 15.295 1.00 96.75 85 MET A N 1
ATOM 708 C CA . MET A 1 85 ? -16.782 -7.004 14.549 1.00 96.75 85 MET A CA 1
ATOM 709 C C . MET A 1 85 ? -17.374 -8.414 14.577 1.00 96.75 85 MET A C 1
ATOM 711 O O . MET A 1 85 ? -17.337 -9.104 13.552 1.00 96.75 85 MET A O 1
ATOM 715 N N . ALA A 1 86 ? -17.918 -8.839 15.720 1.00 97.62 86 ALA A N 1
ATOM 716 C CA . ALA A 1 86 ? -18.583 -10.126 15.854 1.00 97.62 86 ALA A CA 1
ATOM 717 C C . ALA A 1 86 ? -19.821 -10.191 14.952 1.00 97.62 86 ALA A C 1
ATOM 719 O O . ALA A 1 86 ? -19.939 -11.134 14.167 1.00 97.62 86 ALA A O 1
ATOM 720 N N . GLN A 1 87 ? -20.674 -9.162 14.974 1.00 97.88 87 GLN A N 1
ATOM 721 C CA . GLN A 1 87 ? -21.860 -9.080 14.121 1.00 97.88 87 GLN A CA 1
ATOM 722 C C . GLN A 1 87 ? -21.494 -9.176 12.634 1.00 97.88 87 GLN A C 1
ATOM 724 O O . GLN A 1 87 ? -21.982 -10.063 11.933 1.00 97.88 87 GLN A O 1
ATOM 729 N N . ARG A 1 88 ? -20.549 -8.352 12.160 1.00 97.69 88 ARG A N 1
ATOM 730 C CA . ARG A 1 88 ? -20.072 -8.400 10.762 1.00 97.69 88 ARG A CA 1
ATOM 731 C C . ARG A 1 88 ? -19.438 -9.743 10.394 1.00 97.69 88 ARG A C 1
ATOM 733 O O . ARG A 1 88 ? -19.414 -10.137 9.229 1.00 97.69 88 ARG A O 1
ATOM 740 N N . GLY A 1 89 ? -18.843 -10.439 11.361 1.00 97.62 89 GLY A N 1
ATOM 741 C CA . GLY A 1 89 ? -18.337 -11.798 11.178 1.00 97.62 89 GLY A CA 1
ATOM 742 C C . GLY A 1 89 ? -19.466 -12.799 10.930 1.00 97.62 89 GLY A C 1
ATOM 743 O O . GLY A 1 89 ? -19.370 -13.609 10.009 1.00 97.62 89 GLY A O 1
ATOM 744 N N . GLN A 1 90 ? -20.544 -12.711 11.709 1.00 97.12 90 GLN A N 1
ATOM 745 C CA . GLN A 1 90 ? -21.714 -13.573 11.542 1.00 97.12 90 GLN A CA 1
ATOM 746 C C . GLN A 1 90 ? -22.459 -13.286 10.238 1.00 97.12 90 GLN A C 1
ATOM 748 O O . GLN A 1 90 ? -22.821 -14.227 9.537 1.00 97.12 90 GLN A O 1
ATOM 753 N N . GLU A 1 91 ? -22.621 -12.016 9.861 1.00 97.12 91 GLU A N 1
ATOM 754 C CA . GLU A 1 91 ? -23.238 -11.628 8.585 1.00 97.12 91 GLU A CA 1
ATOM 755 C C . GLU A 1 91 ? -22.484 -12.217 7.388 1.00 97.12 91 GLU A C 1
ATOM 757 O O . GLU A 1 91 ? -23.103 -12.823 6.515 1.00 97.12 91 GLU A O 1
ATOM 762 N N . ARG A 1 92 ? -21.144 -12.136 7.386 1.00 97.00 92 ARG A N 1
ATOM 763 C CA . ARG A 1 92 ? -20.312 -12.729 6.326 1.00 97.00 92 ARG A CA 1
ATOM 764 C C . ARG A 1 92 ? -20.476 -14.245 6.237 1.00 97.00 92 ARG A C 1
ATOM 766 O O . ARG A 1 92 ? -20.634 -14.766 5.139 1.00 97.00 92 ARG A O 1
ATOM 773 N N . ARG A 1 93 ? -20.498 -14.947 7.375 1.00 95.94 93 ARG A N 1
ATOM 774 C CA . ARG A 1 93 ? -20.739 -16.403 7.413 1.00 95.94 93 ARG A CA 1
ATOM 775 C C . ARG A 1 93 ? -22.145 -16.761 6.939 1.00 95.94 93 ARG A C 1
ATOM 777 O O . ARG A 1 93 ? -22.334 -17.750 6.238 1.00 95.94 93 ARG A O 1
ATOM 784 N N . ALA A 1 94 ? -23.148 -15.977 7.325 1.00 94.88 94 ALA A N 1
ATOM 785 C CA . ALA A 1 94 ? -24.521 -16.181 6.886 1.00 94.88 94 ALA A CA 1
ATOM 786 C C . ALA A 1 94 ? -24.658 -15.961 5.373 1.00 94.88 94 ALA A C 1
ATOM 788 O O . ALA A 1 94 ? -25.327 -16.743 4.700 1.00 94.88 94 ALA A O 1
ATOM 789 N N . GLU A 1 95 ? -24.005 -14.934 4.828 1.00 95.19 95 GLU A N 1
ATOM 790 C CA . GLU A 1 95 ? -23.964 -14.673 3.391 1.00 95.19 95 GLU A CA 1
ATOM 791 C C . GLU A 1 95 ? -23.245 -15.791 2.630 1.00 95.19 95 GLU A C 1
ATOM 793 O O . GLU A 1 95 ? -23.770 -16.290 1.637 1.00 95.19 95 GLU A O 1
ATOM 798 N N . GLU A 1 96 ? -22.090 -16.238 3.118 1.00 95.00 96 GLU A N 1
ATOM 799 C CA . GLU A 1 96 ? -21.354 -17.371 2.554 1.00 95.00 96 GLU A CA 1
ATOM 800 C C . GLU A 1 96 ? -22.221 -18.635 2.510 1.00 95.00 96 GLU A C 1
ATOM 802 O O . GLU A 1 96 ? -22.379 -19.242 1.453 1.00 95.00 96 GLU A O 1
ATOM 807 N N . ASN A 1 97 ? -22.890 -18.965 3.617 1.00 94.94 97 ASN A N 1
ATOM 808 C CA . ASN A 1 97 ? -23.817 -20.094 3.687 1.00 94.94 97 ASN A CA 1
ATOM 809 C C . ASN A 1 97 ? -25.013 -19.961 2.732 1.00 94.94 97 ASN A C 1
ATOM 811 O O . ASN A 1 97 ? -25.538 -20.966 2.261 1.00 94.94 97 ASN A O 1
ATOM 815 N N . ARG A 1 98 ? -25.481 -18.739 2.449 1.00 94.12 98 ARG A N 1
ATOM 816 C CA . ARG A 1 98 ? -26.534 -18.503 1.446 1.00 94.12 98 ARG A CA 1
ATOM 817 C C . ARG A 1 98 ? -26.020 -18.701 0.024 1.00 94.12 98 ARG A C 1
ATOM 819 O O . ARG A 1 98 ? -26.787 -19.149 -0.819 1.00 94.12 98 ARG A O 1
ATOM 826 N N . ARG A 1 99 ? -24.755 -18.366 -0.248 1.00 91.38 99 ARG A N 1
ATOM 827 C CA . ARG A 1 99 ? -24.127 -18.555 -1.565 1.00 91.38 99 ARG A CA 1
ATOM 828 C C . ARG A 1 99 ? -23.873 -20.029 -1.873 1.00 91.38 99 ARG A C 1
ATOM 830 O O . ARG A 1 99 ? -24.036 -20.420 -3.016 1.00 91.38 99 ARG A O 1
ATOM 837 N N . THR A 1 100 ? -23.493 -20.831 -0.878 1.00 89.06 100 THR A N 1
ATOM 838 C CA . THR A 1 100 ? -23.165 -22.258 -1.064 1.00 89.06 100 THR A CA 1
ATOM 839 C C . THR A 1 100 ? -24.380 -23.185 -1.082 1.00 89.06 100 THR A C 1
ATOM 841 O O . THR A 1 100 ? -24.279 -24.306 -1.569 1.00 89.06 100 THR A O 1
ATOM 844 N N . LYS A 1 101 ? -25.527 -22.742 -0.554 1.00 83.12 101 LYS A N 1
ATOM 845 C CA . LYS A 1 101 ? -26.798 -23.492 -0.555 1.00 83.12 101 LYS A CA 1
ATOM 846 C C . LYS A 1 101 ? -27.713 -23.165 -1.746 1.00 83.12 101 LYS A C 1
ATOM 848 O O . LYS A 1 101 ? -28.863 -23.599 -1.745 1.00 83.12 101 LYS A O 1
ATOM 853 N N . LYS A 1 102 ? -27.242 -22.359 -2.697 1.00 62.84 102 LYS A N 1
ATOM 854 C CA . LYS A 1 102 ? -27.976 -21.925 -3.889 1.00 62.84 102 LYS A CA 1
ATOM 855 C C . LYS A 1 102 ? -27.440 -22.646 -5.116 1.00 62.84 102 LYS A C 1
ATOM 857 O O . LYS A 1 102 ? -28.270 -22.950 -5.995 1.00 62.84 102 LYS A O 1
#

Foldseek 3Di:
DDDDPPDPCPPPVVVVVVVVVVVVVVVVVVVVVVVVVVVVVVVVVVVVVVVVVVVVVVVVVVVVVVVVVVVVDDPVRVVVVVVVVVVVVVVVVVVVVVVVVD

pLDDT: mean 86.52, std 12.77, range [46.75, 97.88]

Radius of gyration: 36.53 Å; chains: 1; bounding box: 67×28×109 Å

Organism: Araneus ventricosus (NCBI:txid182803)

InterPro domains:
  IPR048998 STPR domain [PF21107] (31-97)

Secondary structure (DSSP, 8-state):
-----------HHHHHHHHHHHHHHHHHHHHHHHHHHHHHHHHHHHHHHHHHHHHHHHHHHHHHHHHHHHHS--HHHHHHHHHHHHHHHHHHHHHHHHHHT-

Sequence (102 aa):
MPKRKRGITGDAASRREAIRKRERRVVETEERSRRLSTMAQRGQDRRAEKIEEQRNSRLSDIAQRRQDRRAEETEEQRNSRLSDMAQRGQERRAEENRRTKK